Protein AF-A0A958J394-F1 (afdb_monomer_lite)

Secondary structure (DSSP, 8-state):
---TT-TTTTSHHHHHHHHHHHHHHHHHHH--TTSSS--HHHHHHHHHHHHHHHHHHHHHT-HHHHHHHHHHHHHHH-TTS--HHHHHHHHHHHHHHHHHSPPPPTTS---

Sequence (111 aa):
MQESNNPLIGGPAYAIFVNELARHLEWTRSLELSAAQPSLEIYRELGARFHTIKGGAGFFGLRELGDLAGKIEAACENSLNLDISEIKETLASIDRLAQEIPAPRADLPQD

pLDDT: mean 85.59, std 14.18, range [41.72, 97.81]

Radius of gyration: 14.73 Å; chains: 1; bounding box: 36×23×42 Å

Structure (mmCIF, N/CA/C/O backbone):
data_AF-A0A958J394-F1
#
_entry.id   AF-A0A958J394-F1
#
loop_
_atom_site.group_PDB
_atom_site.id
_atom_site.type_symbol
_atom_site.label_atom_id
_atom_site.label_alt_id
_atom_site.label_comp_id
_atom_site.label_asym_id
_atom_site.label_entity_id
_atom_site.label_seq_id
_atom_site.pdbx_PDB_ins_code
_atom_site.Cartn_x
_atom_site.Cartn_y
_atom_site.Cartn_z
_atom_site.occupancy
_atom_site.B_iso_or_equiv
_atom_site.auth_seq_id
_atom_site.auth_comp_id
_atom_site.auth_asym_id
_atom_site.auth_atom_id
_atom_site.pdbx_PDB_model_num
ATOM 1 N N . MET A 1 1 ? -7.725 -2.109 -22.759 1.00 41.75 1 MET A N 1
ATOM 2 C CA . MET A 1 1 ? -6.569 -2.258 -21.854 1.00 41.75 1 MET A CA 1
ATOM 3 C C . MET A 1 1 ? -5.325 -2.463 -22.701 1.00 41.75 1 MET A C 1
ATOM 5 O O . MET A 1 1 ? -5.163 -3.525 -23.281 1.00 41.75 1 MET A O 1
ATOM 9 N N . GLN A 1 2 ? -4.516 -1.421 -22.875 1.00 41.72 2 GLN A N 1
ATOM 10 C CA . GLN A 1 2 ? -3.194 -1.500 -23.502 1.00 41.72 2 GLN A CA 1
ATOM 11 C C . GLN A 1 2 ? -2.252 -0.658 -22.634 1.00 41.72 2 GLN A C 1
ATOM 13 O O . GLN A 1 2 ? -2.031 0.514 -22.908 1.00 41.72 2 GLN A O 1
ATOM 18 N N . GLU A 1 3 ? -1.771 -1.234 -21.531 1.00 51.81 3 GLU A N 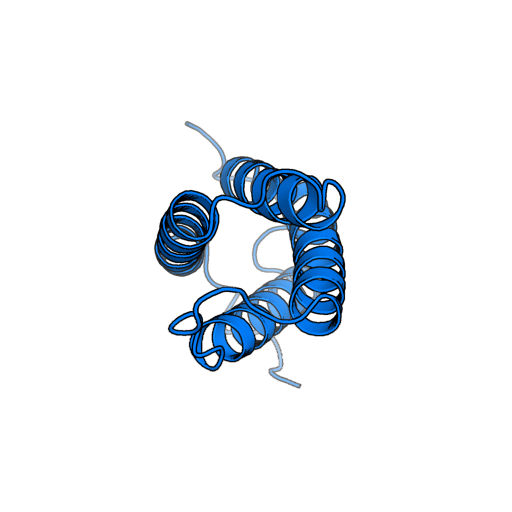1
ATOM 19 C CA . GLU A 1 3 ? -0.697 -0.658 -20.695 1.00 51.81 3 GLU A CA 1
ATOM 20 C C . GLU A 1 3 ? 0.673 -1.286 -21.021 1.00 51.81 3 GLU A C 1
ATOM 22 O O . GLU A 1 3 ? 1.676 -1.022 -20.367 1.00 51.81 3 GLU A O 1
ATOM 27 N N . SER A 1 4 ? 0.744 -2.094 -22.082 1.00 45.38 4 SER A N 1
ATOM 28 C CA . SER A 1 4 ? 1.871 -2.971 -22.419 1.00 45.38 4 SER A CA 1
ATOM 29 C C . SER A 1 4 ? 3.107 -2.274 -23.006 1.00 45.38 4 SER A C 1
ATOM 31 O O . SER A 1 4 ? 3.961 -2.953 -23.565 1.00 45.38 4 SER A O 1
ATOM 33 N N . ASN A 1 5 ? 3.223 -0.945 -22.932 1.00 48.38 5 ASN A N 1
ATOM 34 C CA . ASN A 1 5 ? 4.403 -0.244 -23.451 1.00 48.38 5 ASN A CA 1
ATOM 35 C C . ASN A 1 5 ? 4.747 1.039 -22.674 1.00 48.38 5 ASN A C 1
ATOM 37 O O . ASN A 1 5 ? 5.076 2.060 -23.277 1.00 48.38 5 ASN A O 1
ATOM 41 N N . ASN A 1 6 ? 4.634 1.021 -21.339 1.00 63.06 6 ASN A N 1
ATOM 42 C CA . ASN A 1 6 ? 5.196 2.088 -20.509 1.00 63.06 6 ASN A CA 1
ATOM 43 C C . ASN A 1 6 ? 6.697 1.809 -20.263 1.00 63.06 6 ASN A C 1
ATOM 45 O O . ASN A 1 6 ? 7.009 0.895 -19.498 1.00 63.06 6 ASN A O 1
ATOM 49 N N . PRO A 1 7 ? 7.635 2.574 -20.862 1.00 63.47 7 PRO A N 1
ATOM 50 C CA . PRO A 1 7 ? 9.077 2.327 -20.740 1.00 63.47 7 PRO A CA 1
ATOM 51 C C . PRO A 1 7 ? 9.617 2.521 -19.314 1.00 63.47 7 PRO A C 1
ATOM 53 O O . PRO A 1 7 ? 10.752 2.135 -19.035 1.00 63.47 7 PRO A O 1
ATOM 56 N N . LEU A 1 8 ? 8.821 3.117 -18.419 1.00 74.75 8 LEU A N 1
ATOM 57 C CA . LEU A 1 8 ? 9.161 3.295 -17.008 1.00 74.75 8 LEU A CA 1
ATOM 58 C C . LEU A 1 8 ? 8.963 2.013 -16.187 1.00 74.75 8 LEU A C 1
ATOM 60 O O . LEU A 1 8 ? 9.594 1.863 -15.143 1.00 74.75 8 LEU A O 1
ATOM 64 N N . ILE A 1 9 ? 8.126 1.083 -16.655 1.00 82.81 9 ILE A N 1
ATOM 65 C CA . ILE A 1 9 ? 7.879 -0.189 -15.976 1.00 82.81 9 ILE A CA 1
ATOM 66 C C . ILE A 1 9 ? 9.056 -1.142 -16.213 1.00 82.81 9 ILE A C 1
ATOM 68 O O . ILE A 1 9 ? 9.593 -1.270 -17.316 1.00 82.81 9 ILE A O 1
ATOM 72 N N . GLY A 1 10 ? 9.473 -1.820 -15.148 1.00 81.38 10 GLY A N 1
ATOM 73 C CA . GLY A 1 10 ? 10.527 -2.832 -15.183 1.00 81.38 10 GLY A CA 1
ATOM 74 C C . GLY A 1 10 ? 11.957 -2.308 -15.015 1.00 81.38 10 GLY A C 1
ATOM 75 O O . GLY A 1 10 ? 12.864 -3.123 -14.903 1.00 81.38 10 GLY A O 1
ATOM 76 N N . GLY A 1 11 ? 12.190 -0.991 -15.007 1.00 88.50 11 GLY A N 1
ATOM 77 C CA . GLY A 1 11 ? 13.526 -0.402 -14.812 1.00 88.50 11 GLY A CA 1
ATOM 78 C C . GLY A 1 11 ? 13.984 -0.324 -13.341 1.00 88.50 11 GLY A C 1
ATOM 79 O O . GLY A 1 11 ? 13.211 -0.648 -12.443 1.00 88.50 11 GLY A O 1
ATOM 80 N N . PRO A 1 12 ? 15.209 0.171 -13.065 1.00 89.56 12 PRO A N 1
ATOM 81 C CA . PRO A 1 12 ? 15.759 0.276 -11.704 1.00 89.56 12 PRO A CA 1
ATOM 82 C C . PRO A 1 12 ? 14.872 1.061 -10.731 1.00 89.56 12 PRO A C 1
ATOM 84 O O . PRO A 1 12 ? 14.580 0.598 -9.635 1.00 89.56 12 PRO A O 1
ATOM 87 N N . ALA A 1 13 ? 14.365 2.223 -11.156 1.00 91.12 13 ALA A N 1
ATOM 88 C CA . ALA A 1 13 ? 13.466 3.030 -10.331 1.00 91.12 13 ALA A CA 1
ATOM 89 C C . ALA A 1 13 ? 12.158 2.290 -10.005 1.00 91.12 13 ALA A C 1
ATOM 91 O O . ALA A 1 13 ? 11.615 2.427 -8.912 1.00 91.12 13 ALA A O 1
ATOM 92 N N . TYR A 1 14 ? 11.666 1.484 -10.948 1.00 93.69 14 TYR A N 1
ATOM 93 C CA . TYR A 1 14 ? 10.482 0.663 -10.740 1.00 93.69 14 TYR A CA 1
ATOM 94 C C . TYR A 1 14 ? 10.754 -0.495 -9.776 1.00 93.69 14 TYR A C 1
ATOM 96 O O . TYR A 1 14 ? 9.922 -0.772 -8.923 1.00 93.69 14 TYR A O 1
ATOM 104 N N . ALA A 1 15 ? 11.932 -1.122 -9.855 1.00 92.31 15 ALA A N 1
ATOM 105 C CA . ALA A 1 15 ? 12.355 -2.147 -8.901 1.00 92.31 15 ALA A CA 1
ATOM 106 C C . ALA A 1 15 ? 12.366 -1.613 -7.462 1.00 92.31 15 ALA A C 1
ATOM 108 O O . ALA A 1 15 ? 11.792 -2.233 -6.568 1.00 92.31 15 ALA A O 1
ATOM 109 N N . ILE A 1 16 ? 12.932 -0.418 -7.261 1.00 93.56 16 ILE A N 1
ATOM 110 C CA . ILE A 1 16 ? 12.916 0.270 -5.963 1.00 93.56 16 ILE A CA 1
ATOM 111 C C . ILE A 1 16 ? 11.475 0.485 -5.497 1.00 93.56 16 ILE A C 1
ATOM 113 O O . ILE A 1 16 ? 11.139 0.136 -4.369 1.00 93.56 16 ILE A O 1
ATOM 117 N N . PHE A 1 17 ? 10.607 1.003 -6.367 1.00 95.50 17 PHE A N 1
ATOM 118 C CA . PHE A 1 17 ? 9.201 1.218 -6.032 1.00 95.50 17 PHE A CA 1
ATOM 119 C C . PHE A 1 17 ? 8.471 -0.073 -5.641 1.00 95.50 17 PHE A C 1
ATOM 121 O O . PHE A 1 17 ? 7.767 -0.073 -4.637 1.00 95.50 17 PHE A O 1
ATOM 128 N N . VAL A 1 18 ? 8.646 -1.171 -6.382 1.00 94.94 18 VAL A N 1
ATOM 129 C CA . VAL A 1 18 ? 8.019 -2.466 -6.058 1.00 94.94 18 VAL A CA 1
ATOM 130 C C . VAL A 1 18 ? 8.519 -2.995 -4.708 1.00 94.94 18 VAL A C 1
ATOM 132 O O . VAL A 1 18 ? 7.720 -3.480 -3.906 1.00 94.94 18 VAL A O 1
ATOM 135 N N . ASN A 1 19 ? 9.810 -2.834 -4.406 1.00 94.38 19 ASN A N 1
ATOM 136 C CA . ASN A 1 19 ? 10.383 -3.226 -3.117 1.00 94.38 19 ASN A CA 1
ATOM 137 C C . ASN A 1 19 ? 9.877 -2.351 -1.956 1.00 94.38 19 ASN A C 1
ATOM 139 O O . ASN A 1 19 ? 9.606 -2.856 -0.865 1.00 94.38 19 ASN A O 1
ATOM 143 N N . GLU A 1 20 ? 9.733 -1.040 -2.161 1.00 95.69 20 GLU A N 1
ATOM 144 C CA . GLU A 1 20 ? 9.121 -0.139 -1.173 1.00 95.69 20 GLU A CA 1
ATOM 145 C C . GLU A 1 20 ? 7.638 -0.455 -0.960 1.00 95.69 20 GLU A C 1
ATOM 147 O O . GLU A 1 20 ? 7.182 -0.553 0.179 1.00 95.69 20 GLU A O 1
ATOM 152 N N . LEU A 1 21 ? 6.890 -0.700 -2.041 1.00 96.44 21 LEU A N 1
ATOM 153 C CA . LEU A 1 21 ? 5.498 -1.135 -1.974 1.00 96.44 21 LEU A CA 1
ATOM 154 C C . LEU A 1 21 ? 5.372 -2.401 -1.121 1.00 96.44 21 LEU A C 1
ATOM 156 O O . LEU A 1 21 ? 4.569 -2.429 -0.190 1.00 96.44 21 LEU A O 1
ATOM 160 N N . ALA A 1 22 ? 6.203 -3.416 -1.373 1.00 95.19 22 ALA A N 1
ATOM 161 C CA . ALA A 1 22 ? 6.202 -4.653 -0.597 1.00 95.19 22 ALA A CA 1
ATOM 162 C C . ALA A 1 22 ? 6.458 -4.408 0.901 1.00 95.19 22 ALA A C 1
ATOM 164 O O . ALA A 1 22 ? 5.728 -4.949 1.734 1.00 95.19 22 ALA A O 1
ATOM 165 N N . ARG A 1 23 ? 7.428 -3.548 1.246 1.00 95.38 23 ARG A N 1
ATOM 166 C CA . ARG A 1 23 ? 7.733 -3.170 2.639 1.00 95.38 23 ARG A CA 1
ATOM 167 C C . ARG A 1 23 ? 6.599 -2.404 3.310 1.00 95.38 23 ARG A C 1
ATOM 169 O O . ARG A 1 23 ? 6.304 -2.631 4.486 1.00 95.38 23 ARG A O 1
ATOM 176 N N . HIS A 1 24 ? 5.942 -1.496 2.594 1.00 95.50 24 HIS A N 1
ATOM 177 C CA . HIS A 1 24 ? 4.781 -0.800 3.135 1.00 95.50 24 HIS A CA 1
ATOM 178 C C . HIS A 1 24 ? 3.624 -1.763 3.394 1.00 95.50 24 HIS A C 1
ATOM 180 O O . HIS A 1 24 ? 3.035 -1.703 4.472 1.00 95.50 24 HIS A O 1
ATOM 186 N N . LEU A 1 25 ? 3.350 -2.682 2.466 1.00 94.75 25 LEU A N 1
ATOM 187 C CA . LEU A 1 25 ? 2.292 -3.675 2.636 1.00 94.75 25 LEU A CA 1
ATOM 188 C C . LEU A 1 25 ? 2.605 -4.668 3.758 1.00 94.75 25 LEU A 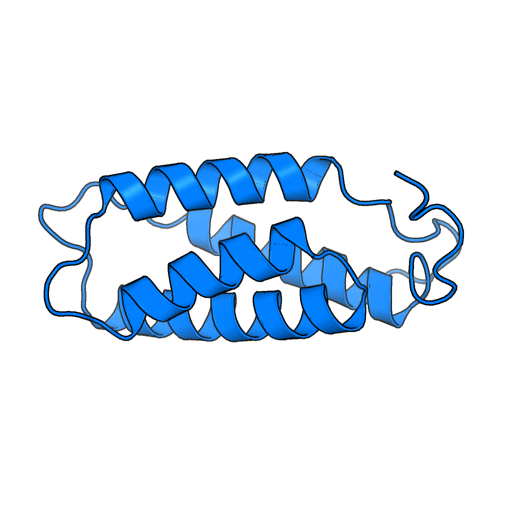C 1
ATOM 190 O O . LEU A 1 25 ? 1.724 -5.003 4.546 1.00 94.75 25 LEU A O 1
ATOM 194 N N . GLU A 1 26 ? 3.861 -5.085 3.908 1.00 94.56 26 GLU A N 1
ATOM 195 C CA . GLU A 1 26 ? 4.290 -5.912 5.038 1.00 94.56 26 GLU A CA 1
ATOM 196 C C . GLU A 1 26 ? 4.015 -5.230 6.378 1.00 94.56 26 GLU A C 1
ATOM 198 O O . GLU A 1 26 ? 3.417 -5.837 7.268 1.00 94.56 26 GLU A O 1
ATOM 203 N N . TRP A 1 27 ? 4.347 -3.943 6.492 1.00 93.56 27 TRP A N 1
ATOM 204 C CA . TRP A 1 27 ? 3.994 -3.1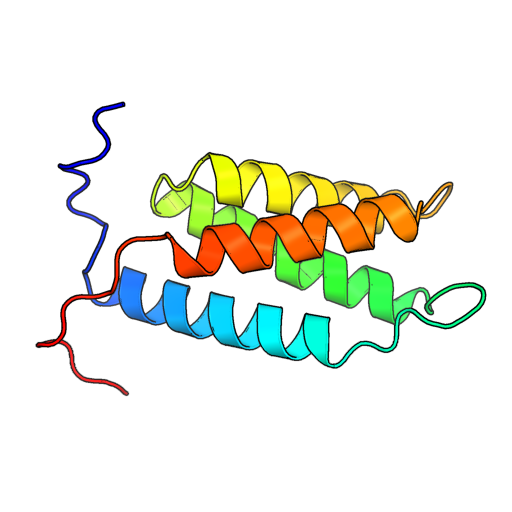68 7.674 1.00 93.56 27 TRP A CA 1
ATOM 205 C C . TRP A 1 27 ? 2.476 -3.118 7.887 1.00 93.56 27 TRP A C 1
ATOM 207 O O . TRP A 1 27 ? 2.028 -3.373 9.002 1.00 93.56 27 TRP A O 1
ATOM 217 N N . THR A 1 28 ? 1.668 -2.886 6.844 1.00 92.06 28 THR A N 1
ATOM 218 C CA . THR A 1 28 ? 0.199 -2.874 6.999 1.00 92.06 28 THR A CA 1
ATOM 219 C C . THR A 1 28 ? -0.361 -4.218 7.462 1.00 92.06 28 THR A C 1
ATOM 221 O O . THR A 1 28 ? -1.279 -4.236 8.275 1.00 92.06 28 THR A O 1
ATOM 224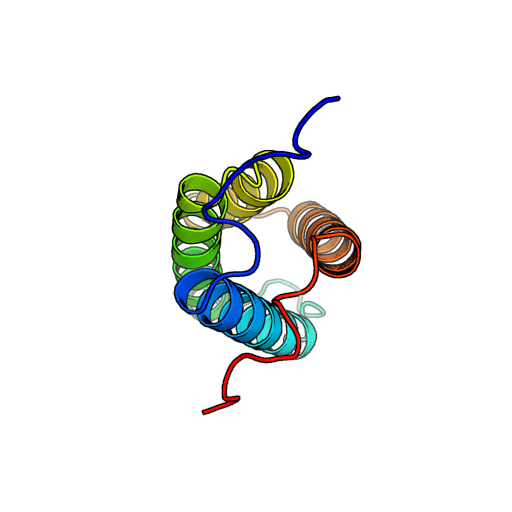 N N . ARG A 1 29 ? 0.221 -5.341 7.018 1.00 89.69 29 ARG A N 1
ATOM 225 C CA . ARG A 1 29 ? -0.155 -6.693 7.465 1.00 89.69 29 ARG A CA 1
ATOM 226 C C . ARG A 1 29 ? 0.239 -6.963 8.915 1.00 89.69 29 ARG A C 1
ATOM 228 O O . ARG A 1 29 ? -0.430 -7.742 9.584 1.00 89.69 29 ARG A O 1
ATOM 235 N N . SER A 1 30 ? 1.303 -6.320 9.400 1.00 89.19 30 SER A N 1
ATOM 236 C CA . SER A 1 30 ? 1.705 -6.392 10.810 1.00 89.19 30 SER A CA 1
ATOM 237 C C . SER A 1 30 ? 0.778 -5.606 11.743 1.00 89.19 30 SER A C 1
ATOM 239 O O . SER A 1 30 ? 0.808 -5.816 12.954 1.00 89.19 30 SER A O 1
ATOM 241 N N . LEU A 1 31 ? -0.058 -4.710 11.200 1.00 86.31 31 LEU A N 1
ATOM 242 C CA . LEU A 1 31 ? -1.028 -3.976 11.998 1.00 86.31 31 LEU A CA 1
ATOM 243 C C . LEU A 1 31 ? -2.155 -4.910 12.436 1.00 86.31 31 LEU A C 1
ATOM 245 O O . LEU A 1 31 ? -3.001 -5.327 11.644 1.00 86.31 31 LEU A O 1
ATOM 249 N N . GLU A 1 32 ? -2.246 -5.148 13.738 1.00 72.31 32 GLU A N 1
ATOM 250 C CA . GLU A 1 32 ? -3.458 -5.694 14.331 1.00 72.31 32 GLU A CA 1
ATOM 251 C C . GLU A 1 32 ? -4.543 -4.611 14.364 1.00 72.31 32 GLU A C 1
ATOM 253 O O . GLU A 1 32 ? -4.790 -3.956 15.376 1.00 72.31 32 GLU A O 1
ATOM 258 N N . LEU A 1 33 ? -5.252 -4.428 13.249 1.00 68.00 33 LEU A N 1
ATOM 259 C CA . LEU A 1 33 ? -6.446 -3.573 13.178 1.00 68.00 33 LEU A CA 1
ATOM 260 C C . LEU A 1 33 ? -7.656 -4.212 13.906 1.00 68.00 33 LEU A C 1
ATOM 262 O O . LEU A 1 33 ? -8.801 -4.073 13.474 1.00 68.00 33 LEU A O 1
ATOM 266 N N . SER A 1 34 ? -7.417 -4.978 14.972 1.00 62.25 34 SER A N 1
ATOM 267 C CA . SER A 1 34 ? -8.413 -5.711 15.766 1.00 62.25 34 SER A CA 1
ATOM 268 C C . SER A 1 34 ? -9.030 -4.864 16.889 1.00 62.25 34 SER A C 1
ATOM 270 O O . SER A 1 34 ? -10.062 -5.242 17.440 1.00 62.25 34 SER A O 1
ATOM 272 N N . ALA A 1 35 ? -8.426 -3.718 17.225 1.00 55.00 35 ALA A N 1
ATOM 273 C CA . ALA A 1 35 ? -8.872 -2.856 18.315 1.00 55.00 35 ALA A CA 1
ATOM 274 C C . ALA A 1 35 ? -10.153 -2.066 17.982 1.00 55.00 35 ALA A C 1
ATOM 276 O O . ALA A 1 35 ? -10.418 -1.735 16.827 1.00 55.00 35 ALA A O 1
ATOM 277 N N . ALA A 1 36 ? -10.897 -1.681 19.030 1.00 62.75 36 ALA A N 1
ATOM 278 C CA . ALA A 1 36 ? -12.102 -0.845 18.951 1.00 62.75 36 ALA A CA 1
ATOM 279 C C . ALA A 1 36 ? -11.887 0.490 18.204 1.00 62.75 36 ALA A C 1
ATOM 281 O O . ALA A 1 36 ? -12.849 1.046 17.684 1.00 62.75 36 ALA A O 1
ATOM 282 N N . GLN A 1 37 ? -10.643 0.972 18.110 1.00 65.75 37 GLN A N 1
ATOM 283 C CA . GLN A 1 37 ? -10.157 1.934 17.118 1.00 65.75 37 GLN A CA 1
ATOM 284 C C . GLN A 1 37 ? -8.611 1.974 17.179 1.00 65.75 37 GLN A C 1
ATOM 286 O O . GLN A 1 37 ? -8.067 2.079 18.280 1.00 65.75 37 GLN A O 1
ATOM 291 N N . PRO A 1 38 ? -7.885 1.885 16.047 1.00 74.31 38 PRO A N 1
ATOM 292 C CA . PRO A 1 38 ? -6.452 2.177 15.970 1.00 74.31 38 PRO A CA 1
ATOM 293 C C . PRO A 1 38 ? -6.110 3.565 16.531 1.00 74.31 38 PRO A C 1
ATOM 295 O O . PRO A 1 38 ? -6.936 4.480 16.500 1.00 74.31 38 PRO A O 1
ATOM 298 N N . SER A 1 39 ? -4.885 3.745 17.032 1.00 83.62 39 SER A N 1
ATOM 299 C CA . SER A 1 39 ? -4.437 5.053 17.519 1.00 83.62 39 SER A CA 1
ATOM 300 C C . SER A 1 39 ? -4.312 6.062 16.369 1.00 83.62 39 SER A C 1
ATOM 302 O O . SER A 1 39 ? -4.048 5.702 15.221 1.00 83.62 39 SER A O 1
ATOM 304 N N . LEU A 1 40 ? -4.439 7.354 16.684 1.00 84.56 40 LEU A N 1
ATOM 305 C CA . LEU A 1 40 ? -4.231 8.436 15.712 1.00 84.56 40 LEU A CA 1
ATOM 306 C C . LEU A 1 40 ? -2.834 8.392 15.067 1.00 84.56 40 LEU A C 1
ATOM 308 O O . LEU A 1 40 ? -2.660 8.818 13.930 1.00 84.56 40 LEU A O 1
ATOM 312 N N . GLU A 1 41 ? -1.838 7.877 15.784 1.00 88.00 41 GLU A N 1
ATOM 313 C CA . GLU A 1 41 ? -0.484 7.678 15.266 1.00 88.00 41 GLU A CA 1
ATOM 314 C C . GLU A 1 41 ? -0.445 6.627 14.151 1.00 88.00 41 GLU A C 1
ATOM 316 O O . GLU A 1 41 ? 0.148 6.885 13.107 1.00 88.00 41 GLU A O 1
ATOM 321 N N . ILE A 1 42 ? -1.155 5.504 14.318 1.00 88.44 42 ILE A N 1
ATOM 322 C CA . ILE A 1 42 ? -1.273 4.476 13.274 1.00 88.44 42 ILE A CA 1
ATOM 323 C C . ILE A 1 42 ? -1.917 5.067 12.020 1.00 88.44 42 ILE A C 1
ATOM 325 O O . ILE A 1 42 ? -1.422 4.833 10.923 1.00 88.44 42 ILE A O 1
ATOM 329 N N . TYR A 1 43 ? -2.975 5.870 12.164 1.00 88.88 43 TYR A N 1
ATOM 330 C CA . TYR A 1 43 ? -3.613 6.517 11.014 1.00 88.88 43 TYR A CA 1
ATOM 331 C C . TYR A 1 43 ? -2.697 7.521 10.313 1.00 88.88 43 TYR A C 1
ATOM 333 O O . TYR A 1 43 ? -2.666 7.563 9.088 1.00 88.88 43 TYR A O 1
ATOM 341 N N . ARG A 1 44 ? -1.912 8.302 11.061 1.00 91.00 44 ARG A N 1
ATOM 342 C CA . ARG A 1 44 ? -0.936 9.229 10.467 1.00 91.00 44 ARG A CA 1
ATOM 343 C C . ARG A 1 44 ? 0.147 8.494 9.683 1.00 91.00 44 ARG A C 1
ATOM 345 O O . ARG A 1 44 ? 0.442 8.887 8.559 1.00 91.00 44 ARG A O 1
ATOM 352 N N . GLU A 1 45 ? 0.700 7.427 10.252 1.00 93.38 45 GLU A N 1
ATOM 353 C CA . GLU A 1 45 ? 1.710 6.603 9.579 1.00 93.38 45 GLU A CA 1
ATOM 354 C C . GLU A 1 45 ? 1.120 5.895 8.349 1.00 93.38 45 GLU A C 1
ATOM 356 O O . GLU A 1 45 ? 1.739 5.873 7.285 1.00 93.38 45 GLU A O 1
ATOM 361 N N . LEU A 1 46 ? -0.110 5.382 8.457 1.00 93.12 46 LEU A N 1
ATOM 362 C CA . LEU A 1 46 ? -0.837 4.781 7.341 1.00 93.12 46 LEU A CA 1
ATOM 363 C C . LEU A 1 46 ? -1.028 5.805 6.211 1.00 93.12 46 LEU A C 1
ATOM 365 O O . LEU A 1 46 ? -0.632 5.542 5.077 1.00 93.12 46 LEU A O 1
ATOM 369 N N . GLY A 1 47 ? -1.534 7.000 6.520 1.00 94.31 47 GLY A N 1
ATOM 370 C CA . GLY A 1 47 ? -1.708 8.079 5.547 1.00 94.31 47 GLY A CA 1
ATOM 371 C C . GLY A 1 47 ? -0.400 8.480 4.857 1.00 94.31 47 GLY A C 1
ATOM 372 O O . GLY A 1 47 ? -0.349 8.550 3.631 1.00 94.31 47 GLY A O 1
ATOM 373 N N . ALA A 1 48 ? 0.687 8.655 5.614 1.00 95.88 48 ALA A N 1
ATOM 374 C CA . ALA A 1 48 ? 1.997 9.016 5.063 1.00 95.88 48 ALA A CA 1
ATOM 375 C C . ALA A 1 48 ? 2.574 7.940 4.120 1.00 95.88 48 ALA A C 1
ATOM 377 O O . ALA A 1 48 ? 3.130 8.252 3.059 1.00 95.88 48 ALA A O 1
ATOM 378 N N . ARG A 1 49 ? 2.416 6.658 4.466 1.00 97.00 49 ARG A N 1
ATOM 379 C CA . ARG A 1 49 ? 2.836 5.543 3.601 1.00 97.00 49 ARG A CA 1
ATOM 380 C C . ARG A 1 49 ? 2.016 5.490 2.321 1.00 97.00 49 ARG A C 1
ATOM 382 O O . ARG A 1 49 ? 2.580 5.367 1.235 1.00 97.00 49 ARG A O 1
ATOM 389 N N . PHE A 1 50 ? 0.700 5.635 2.429 1.00 97.00 50 PHE A N 1
ATOM 390 C CA . PHE A 1 50 ? -0.182 5.596 1.267 1.00 97.00 50 PHE A CA 1
ATOM 391 C C . PHE A 1 50 ? -0.056 6.830 0.366 1.00 97.00 50 PHE A C 1
ATOM 393 O O . PHE A 1 50 ? -0.170 6.683 -0.848 1.00 97.00 50 PHE A O 1
ATOM 400 N N . HIS A 1 51 ? 0.334 7.990 0.902 1.00 96.75 51 HIS A N 1
ATOM 401 C CA . HIS A 1 51 ? 0.774 9.138 0.104 1.00 96.75 51 HIS A CA 1
ATOM 402 C C . HIS A 1 51 ? 1.979 8.790 -0.784 1.00 96.75 51 HIS A C 1
ATOM 404 O O . HIS A 1 51 ? 1.985 9.069 -1.987 1.00 96.75 51 HIS A O 1
ATOM 410 N N . THR A 1 52 ? 2.990 8.135 -0.204 1.00 97.62 52 THR A N 1
ATOM 411 C CA . THR A 1 52 ? 4.191 7.687 -0.929 1.00 97.62 52 THR A CA 1
ATOM 412 C C . THR A 1 52 ? 3.835 6.667 -2.013 1.00 97.62 52 THR A C 1
ATOM 414 O O . THR A 1 52 ? 4.256 6.816 -3.163 1.00 97.62 52 THR A O 1
ATOM 417 N N . ILE A 1 53 ? 2.998 5.674 -1.685 1.00 97.81 53 ILE A N 1
ATOM 418 C CA . ILE A 1 53 ? 2.520 4.673 -2.653 1.00 97.81 53 ILE A CA 1
ATOM 419 C C . ILE A 1 53 ? 1.738 5.342 -3.784 1.00 97.81 53 ILE A C 1
ATOM 421 O O . ILE A 1 53 ? 2.009 5.053 -4.947 1.00 97.81 53 ILE A O 1
ATOM 425 N N . LYS A 1 54 ? 0.813 6.261 -3.474 1.00 97.31 54 LYS A N 1
ATOM 426 C CA . LYS A 1 54 ? 0.036 7.015 -4.468 1.00 97.31 54 LYS A CA 1
ATOM 427 C C . LYS A 1 54 ? 0.956 7.756 -5.437 1.00 97.31 54 LYS A C 1
ATOM 429 O O . LYS A 1 54 ? 0.776 7.655 -6.650 1.00 97.31 54 LYS A O 1
ATOM 434 N N . GLY A 1 55 ? 1.952 8.474 -4.914 1.00 95.94 55 GLY A N 1
ATOM 435 C CA . GLY A 1 55 ? 2.927 9.204 -5.726 1.00 95.94 55 GLY A CA 1
ATOM 436 C C . GLY A 1 55 ? 3.710 8.287 -6.668 1.00 95.94 55 GLY A C 1
ATOM 437 O O . GLY A 1 55 ? 3.784 8.553 -7.869 1.00 95.94 55 GLY A O 1
ATOM 438 N N . GLY A 1 56 ? 4.235 7.174 -6.148 1.00 95.56 56 GLY A N 1
ATOM 439 C CA . GLY A 1 56 ? 4.960 6.183 -6.948 1.00 95.56 56 GLY A CA 1
ATOM 440 C C . GLY A 1 56 ? 4.076 5.497 -7.994 1.00 95.56 56 GLY A C 1
ATOM 441 O O . GLY A 1 56 ? 4.439 5.432 -9.168 1.00 95.56 56 GLY A O 1
ATOM 442 N N . ALA A 1 57 ? 2.875 5.063 -7.610 1.00 95.56 57 ALA A N 1
ATOM 443 C CA . ALA A 1 57 ? 1.906 4.459 -8.518 1.00 95.56 57 ALA A CA 1
ATOM 444 C C . ALA A 1 57 ? 1.527 5.419 -9.657 1.00 95.56 57 ALA A C 1
ATOM 446 O O . ALA A 1 57 ? 1.515 5.017 -10.820 1.00 95.56 57 ALA A O 1
ATOM 447 N N . GLY A 1 58 ? 1.311 6.702 -9.346 1.00 94.75 58 GLY A N 1
ATOM 448 C CA . GLY A 1 58 ? 1.073 7.747 -10.340 1.00 94.75 58 GLY A CA 1
ATOM 449 C C . GLY A 1 58 ? 2.251 7.933 -11.299 1.00 94.75 58 GLY A C 1
ATOM 450 O O . GLY A 1 58 ? 2.049 7.984 -12.511 1.00 94.75 58 GLY A O 1
ATOM 451 N N . PHE A 1 59 ? 3.482 7.961 -10.779 1.00 94.12 59 PHE A N 1
ATOM 452 C CA . PHE A 1 59 ? 4.698 8.081 -11.590 1.00 94.12 59 PHE A CA 1
ATOM 453 C C . PHE A 1 59 ? 4.864 6.919 -12.583 1.00 94.12 59 PHE A C 1
ATOM 455 O O . PHE A 1 59 ? 5.228 7.133 -13.740 1.00 94.12 59 PHE A O 1
ATOM 462 N N . PHE A 1 60 ? 4.546 5.693 -12.162 1.00 94.00 60 PHE A N 1
ATOM 463 C CA . PHE A 1 60 ? 4.634 4.496 -13.005 1.00 94.00 60 PHE A CA 1
ATOM 464 C C . PHE A 1 60 ? 3.356 4.194 -13.804 1.00 94.00 60 PHE A C 1
ATOM 466 O O . PHE A 1 60 ? 3.324 3.238 -14.577 1.00 94.00 60 PHE A O 1
ATOM 473 N N . GLY A 1 61 ? 2.313 5.018 -13.680 1.00 93.06 61 GLY A N 1
ATOM 474 C CA . GLY A 1 61 ? 1.053 4.843 -14.404 1.00 93.06 61 GLY A CA 1
ATOM 475 C C . GLY A 1 61 ? 0.184 3.684 -13.906 1.00 93.06 61 GLY A C 1
ATOM 476 O O . GLY A 1 61 ? -0.727 3.274 -14.619 1.00 93.06 61 GLY A O 1
ATOM 477 N N . LEU A 1 62 ? 0.425 3.178 -12.695 1.00 93.75 62 LEU A N 1
ATOM 478 C CA . LEU A 1 62 ? -0.382 2.148 -12.035 1.00 93.75 62 LEU A CA 1
ATOM 479 C C . LEU A 1 62 ? -1.657 2.781 -11.455 1.00 93.75 62 LEU A C 1
ATOM 481 O O . LEU A 1 62 ? -1.776 2.970 -10.244 1.00 93.75 62 LEU A O 1
ATOM 485 N N . ARG A 1 63 ? -2.592 3.173 -12.330 1.00 93.88 63 ARG A N 1
ATOM 486 C CA . ARG A 1 63 ? -3.748 4.012 -11.958 1.00 93.88 63 ARG A CA 1
ATOM 487 C C . ARG A 1 63 ? -4.585 3.416 -10.834 1.00 93.88 63 ARG A C 1
ATOM 489 O O . ARG A 1 63 ? -4.825 4.093 -9.846 1.00 93.88 63 ARG A O 1
ATOM 496 N N . GLU A 1 64 ? -4.961 2.146 -10.956 1.00 95.44 64 GLU A N 1
ATOM 497 C CA . GLU A 1 64 ? -5.810 1.480 -9.964 1.00 95.44 64 GLU A CA 1
ATOM 498 C C . GLU A 1 64 ? -5.142 1.425 -8.581 1.00 95.44 64 GLU A C 1
ATOM 500 O O . GLU A 1 64 ? -5.782 1.696 -7.566 1.00 95.44 64 GLU A O 1
ATOM 505 N N . LEU A 1 65 ? -3.827 1.182 -8.539 1.00 96.94 65 LEU A N 1
ATOM 506 C CA . LEU A 1 65 ? -3.055 1.201 -7.297 1.00 96.94 65 LEU A CA 1
ATOM 507 C C . LEU A 1 65 ? -3.012 2.608 -6.698 1.00 96.94 65 LEU A C 1
ATOM 509 O O . LEU A 1 65 ? -3.186 2.768 -5.492 1.00 96.94 65 LEU A O 1
ATOM 513 N N . GLY A 1 66 ? -2.800 3.623 -7.539 1.00 97.25 66 GLY A N 1
ATOM 514 C CA . GLY A 1 66 ? -2.799 5.024 -7.124 1.00 97.25 66 GLY A CA 1
ATOM 515 C C . GLY A 1 66 ? -4.146 5.466 -6.555 1.00 97.25 66 GLY A C 1
ATOM 516 O O . GLY A 1 66 ? -4.181 6.108 -5.506 1.00 97.25 66 GLY A O 1
ATOM 517 N N . ASP A 1 67 ? -5.246 5.071 -7.193 1.00 97.31 67 ASP A N 1
ATOM 518 C CA . ASP A 1 67 ? -6.602 5.405 -6.759 1.00 97.31 67 ASP A CA 1
ATOM 519 C C . ASP A 1 67 ? -6.931 4.759 -5.407 1.00 97.31 67 ASP A C 1
ATOM 521 O O . ASP A 1 67 ? -7.430 5.429 -4.500 1.00 97.31 67 ASP A O 1
ATOM 525 N N . LEU A 1 68 ? -6.618 3.470 -5.232 1.00 97.31 68 LEU A N 1
ATOM 526 C CA . LEU A 1 68 ? -6.823 2.776 -3.958 1.00 97.31 68 LEU A CA 1
ATOM 527 C C . LEU A 1 68 ? -5.933 3.347 -2.846 1.00 97.31 68 LEU A C 1
ATOM 529 O O . LEU A 1 68 ? -6.401 3.535 -1.723 1.00 97.31 68 LEU A O 1
ATOM 533 N N . ALA A 1 69 ? -4.677 3.682 -3.153 1.00 97.31 69 ALA A N 1
ATOM 534 C CA . ALA A 1 69 ? -3.783 4.320 -2.195 1.00 97.31 69 ALA A CA 1
ATOM 535 C C . ALA A 1 69 ? -4.301 5.697 -1.754 1.00 97.31 69 ALA A C 1
ATOM 537 O O . ALA A 1 69 ? -4.308 6.004 -0.562 1.00 97.31 69 ALA A O 1
ATOM 538 N N . GLY A 1 70 ? -4.818 6.490 -2.696 1.00 96.12 70 GLY A N 1
ATOM 539 C CA . GLY A 1 70 ? -5.445 7.776 -2.403 1.00 96.12 70 GLY A CA 1
ATOM 540 C C . GLY A 1 70 ? -6.680 7.658 -1.507 1.00 96.12 70 GLY A C 1
ATOM 541 O O . GLY A 1 70 ? -6.890 8.521 -0.658 1.00 96.12 70 GLY A O 1
ATOM 542 N N . LYS A 1 71 ? -7.471 6.581 -1.629 1.00 94.75 71 LYS A N 1
ATOM 543 C CA . LYS A 1 71 ? -8.600 6.324 -0.714 1.00 94.75 71 LYS A CA 1
ATOM 544 C C . LYS A 1 71 ? -8.132 6.121 0.726 1.00 94.75 71 LYS A C 1
ATOM 546 O O . LYS A 1 71 ? -8.712 6.714 1.631 1.00 94.75 71 LYS A O 1
ATOM 551 N N . ILE A 1 72 ? -7.076 5.329 0.940 1.00 94.00 72 ILE A N 1
ATOM 552 C CA . ILE A 1 72 ? -6.516 5.115 2.284 1.00 94.00 72 ILE A CA 1
ATOM 553 C C . ILE A 1 72 ? -5.959 6.420 2.860 1.00 94.00 72 ILE A C 1
ATOM 555 O O . ILE A 1 72 ? -6.246 6.751 4.009 1.00 94.00 72 ILE A O 1
ATOM 559 N N . GLU A 1 73 ? -5.188 7.170 2.071 1.00 95.25 73 GLU A N 1
ATOM 560 C CA . GLU A 1 73 ? -4.636 8.467 2.478 1.00 95.25 73 GLU A CA 1
ATOM 561 C C . GLU A 1 73 ? -5.746 9.441 2.893 1.00 95.25 73 GLU A C 1
ATOM 563 O O . GLU A 1 73 ? -5.725 9.952 4.013 1.00 95.25 73 GLU A O 1
ATOM 568 N N . ALA A 1 74 ? -6.762 9.624 2.044 1.00 92.31 74 ALA A N 1
ATOM 569 C CA . ALA A 1 74 ? -7.882 10.518 2.319 1.00 92.31 74 ALA A CA 1
ATOM 570 C C . ALA A 1 74 ? -8.703 10.076 3.539 1.00 92.31 74 ALA A C 1
ATOM 572 O O . ALA A 1 74 ? -9.166 10.925 4.305 1.00 92.31 74 ALA A O 1
ATOM 573 N N . ALA A 1 75 ? -8.880 8.766 3.744 1.00 90.75 75 ALA A N 1
ATOM 574 C CA . ALA A 1 75 ? -9.523 8.245 4.944 1.00 90.75 75 ALA A CA 1
ATOM 575 C C . ALA A 1 75 ? -8.718 8.629 6.196 1.00 90.75 75 ALA A C 1
ATOM 577 O O . ALA A 1 75 ? -9.281 9.168 7.144 1.00 90.75 75 ALA A O 1
ATOM 578 N N . CYS A 1 76 ? -7.395 8.437 6.175 1.00 89.62 76 CYS A N 1
ATOM 579 C CA . CYS A 1 76 ? -6.505 8.745 7.298 1.00 89.62 76 CYS A CA 1
ATOM 580 C C . CYS A 1 76 ? -6.428 10.245 7.632 1.00 89.62 76 CYS A C 1
ATOM 582 O O . CYS A 1 76 ? -6.376 10.608 8.810 1.00 89.62 76 CYS A O 1
ATOM 584 N N . GLU A 1 77 ? -6.439 11.114 6.618 1.00 87.12 77 GLU A N 1
ATOM 585 C CA . GLU A 1 77 ? -6.469 12.574 6.791 1.00 87.12 77 GLU A CA 1
ATOM 586 C C . GLU A 1 77 ? -7.793 13.054 7.408 1.00 87.12 77 GLU A C 1
ATOM 588 O O . GLU A 1 77 ? -7.808 13.961 8.243 1.00 87.12 77 GLU A O 1
ATOM 593 N N . ASN A 1 78 ? -8.907 12.409 7.054 1.00 82.00 78 ASN A N 1
ATOM 594 C CA . ASN A 1 78 ? -10.241 12.742 7.546 1.00 82.00 78 ASN A CA 1
ATOM 595 C C . ASN A 1 78 ? -10.603 11.906 8.782 1.00 82.00 78 ASN A C 1
ATOM 597 O O . ASN A 1 78 ? -11.459 11.024 8.745 1.00 82.00 78 ASN A O 1
ATOM 601 N N . SER A 1 79 ? -9.986 12.223 9.923 1.00 64.88 79 SER A N 1
ATOM 602 C CA . SER A 1 79 ? -10.068 11.422 11.160 1.00 64.88 79 SER A CA 1
ATOM 603 C C . SER A 1 79 ? -11.449 11.368 11.847 1.00 64.88 79 SER A C 1
ATOM 605 O O . SER A 1 79 ? -11.560 10.825 1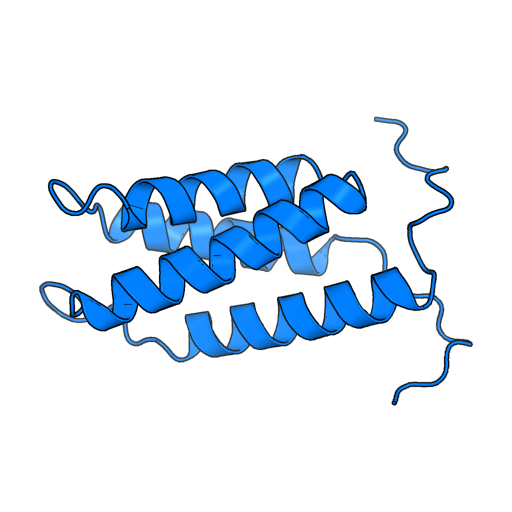2.943 1.00 64.88 79 SER A O 1
ATOM 607 N N . LEU A 1 80 ? -12.498 11.949 11.255 1.00 60.22 80 LEU A N 1
ATOM 608 C CA . LEU A 1 80 ? -13.806 12.125 11.897 1.00 60.22 80 LEU A CA 1
ATOM 609 C C . LEU A 1 80 ? -14.783 10.958 11.685 1.00 60.22 80 LEU A C 1
ATOM 611 O O . LEU A 1 80 ? -15.731 10.871 12.453 1.00 60.22 80 LEU A O 1
ATOM 615 N N . ASN A 1 81 ? -14.562 10.068 10.708 1.00 62.31 81 ASN A N 1
ATOM 616 C CA . ASN A 1 81 ? -15.409 8.888 10.445 1.00 62.31 81 ASN A CA 1
ATOM 617 C C . ASN A 1 81 ? -14.607 7.770 9.757 1.00 62.31 81 ASN A C 1
ATOM 619 O O . ASN A 1 81 ? -14.910 7.356 8.641 1.00 62.31 81 ASN A O 1
ATOM 623 N N . LEU A 1 82 ? -13.540 7.314 10.407 1.00 70.62 82 LEU A N 1
ATOM 624 C CA . LEU A 1 82 ? -12.708 6.230 9.891 1.00 70.62 82 LEU A CA 1
ATOM 625 C C . LEU A 1 82 ? -13.474 4.901 9.942 1.00 70.62 82 LEU A C 1
ATOM 627 O O . LEU A 1 82 ? -13.593 4.292 11.008 1.00 70.62 82 LEU A O 1
ATOM 631 N N . ASP A 1 83 ? -13.979 4.444 8.795 1.00 83.88 83 ASP A N 1
ATOM 632 C CA . ASP A 1 83 ? -14.508 3.089 8.658 1.00 83.88 83 ASP A CA 1
ATOM 633 C C . ASP A 1 83 ? -13.341 2.100 8.517 1.00 83.88 83 ASP A C 1
ATOM 635 O O . ASP A 1 83 ? -12.716 1.941 7.466 1.00 83.88 83 ASP A O 1
ATOM 639 N N . ILE A 1 84 ? -13.027 1.428 9.624 1.00 83.75 84 ILE A N 1
ATOM 640 C CA . ILE A 1 84 ? -11.960 0.423 9.684 1.00 83.75 84 ILE A CA 1
ATOM 641 C C . ILE A 1 84 ? -12.249 -0.749 8.735 1.00 83.75 84 ILE A C 1
ATOM 643 O O . ILE A 1 84 ? -11.303 -1.367 8.244 1.00 83.75 84 ILE A O 1
ATOM 647 N N . SER A 1 85 ? -13.520 -1.077 8.474 1.00 86.69 85 SER A N 1
ATOM 648 C CA . SER A 1 85 ? -13.883 -2.132 7.522 1.00 86.69 85 SER A CA 1
ATOM 649 C C . SER A 1 85 ? -13.500 -1.722 6.106 1.00 86.69 85 SER A C 1
ATOM 651 O O . SER A 1 85 ? -12.805 -2.472 5.424 1.00 86.69 85 SER A O 1
ATOM 653 N N . GLU A 1 86 ? -13.848 -0.498 5.704 1.00 88.06 86 GLU A N 1
ATOM 654 C CA . GLU A 1 86 ? -13.499 0.038 4.383 1.00 88.06 86 GLU A CA 1
ATOM 655 C C . GLU A 1 86 ? -11.977 0.111 4.184 1.00 88.06 86 GLU A C 1
ATOM 657 O O . GLU A 1 86 ? -11.459 -0.273 3.130 1.00 88.06 86 GLU A O 1
ATOM 662 N N . ILE A 1 87 ? -11.235 0.528 5.218 1.00 89.94 87 ILE A N 1
ATOM 663 C CA . ILE A 1 87 ? -9.765 0.528 5.201 1.00 89.94 87 ILE A CA 1
ATOM 664 C C . ILE A 1 87 ? -9.231 -0.890 4.992 1.00 89.94 87 ILE A C 1
ATOM 666 O O . ILE A 1 87 ? -8.392 -1.101 4.120 1.00 89.94 87 ILE A O 1
ATOM 670 N N . LYS A 1 88 ? -9.724 -1.881 5.743 1.00 90.31 88 LYS A N 1
ATOM 671 C CA . LYS A 1 88 ? -9.289 -3.282 5.609 1.00 90.31 88 LYS A CA 1
ATOM 672 C C . LYS A 1 88 ? -9.585 -3.856 4.226 1.00 90.31 88 LYS A C 1
ATOM 674 O O . LYS A 1 88 ? -8.730 -4.521 3.647 1.00 90.31 88 LYS A O 1
ATOM 679 N N . GLU A 1 89 ? -10.772 -3.601 3.689 1.00 92.62 89 GLU A N 1
ATOM 680 C CA . GLU A 1 89 ? -11.176 -4.062 2.356 1.00 92.62 89 GLU A CA 1
ATOM 681 C C . GLU A 1 89 ? -10.329 -3.424 1.252 1.00 92.62 89 GLU A C 1
ATOM 683 O O . GLU A 1 89 ? -9.910 -4.094 0.299 1.00 92.62 89 GLU A O 1
ATOM 688 N N . THR A 1 90 ? -10.028 -2.135 1.403 1.00 94.62 90 THR A N 1
ATOM 689 C CA . THR A 1 90 ? -9.164 -1.403 0.480 1.00 94.62 90 THR A CA 1
ATOM 690 C C . THR A 1 90 ? -7.728 -1.925 0.558 1.00 94.62 90 THR A C 1
ATOM 692 O O . THR A 1 90 ? -7.151 -2.229 -0.484 1.00 94.62 90 THR A O 1
ATOM 695 N N . LEU A 1 91 ? -7.178 -2.142 1.759 1.00 94.50 91 LEU A N 1
ATOM 696 C CA . LEU A 1 91 ? -5.856 -2.754 1.956 1.00 94.50 91 LEU A CA 1
ATOM 697 C C . LEU A 1 91 ? -5.769 -4.144 1.311 1.00 94.50 91 LEU A C 1
ATOM 699 O O . LEU A 1 91 ? -4.843 -4.403 0.549 1.00 94.50 91 LEU A O 1
ATOM 703 N N . ALA A 1 92 ? -6.771 -5.001 1.519 1.00 94.25 92 ALA A N 1
ATOM 704 C CA . ALA A 1 92 ? -6.819 -6.327 0.902 1.00 94.25 92 ALA A CA 1
ATOM 705 C C . ALA A 1 92 ? -6.896 -6.267 -0.636 1.00 94.25 92 ALA A C 1
ATOM 707 O O . ALA A 1 92 ? -6.395 -7.146 -1.338 1.00 94.25 92 ALA A O 1
ATOM 708 N N . SER A 1 93 ? -7.536 -5.234 -1.186 1.00 96.44 93 SER A N 1
ATOM 709 C CA . SER A 1 93 ? -7.583 -5.011 -2.634 1.00 96.44 93 SER A CA 1
ATOM 710 C C . SER A 1 93 ? -6.235 -4.541 -3.176 1.00 96.44 93 SER A C 1
ATOM 712 O O . SER A 1 93 ? -5.803 -5.029 -4.216 1.00 96.44 93 SER A O 1
ATOM 714 N N . ILE A 1 94 ? -5.533 -3.682 -2.434 1.00 96.94 94 ILE A N 1
ATOM 715 C CA . ILE A 1 94 ? -4.167 -3.260 -2.757 1.00 96.94 94 ILE A CA 1
ATOM 716 C C . ILE A 1 94 ? -3.196 -4.443 -2.691 1.00 96.94 94 ILE A C 1
ATOM 718 O O . ILE A 1 94 ? -2.381 -4.589 -3.596 1.00 96.94 94 ILE A O 1
ATOM 722 N N . ASP A 1 95 ? -3.302 -5.313 -1.682 1.00 95.31 95 ASP A N 1
ATOM 723 C CA . ASP A 1 95 ? -2.486 -6.529 -1.577 1.00 95.31 95 ASP A CA 1
ATOM 724 C C . ASP A 1 95 ? -2.650 -7.434 -2.806 1.00 95.31 95 ASP A C 1
ATOM 726 O O . ASP A 1 95 ? -1.659 -7.920 -3.348 1.00 95.31 95 ASP A O 1
ATOM 730 N N . ARG A 1 96 ? -3.890 -7.639 -3.273 1.00 95.56 96 ARG A N 1
ATOM 731 C CA . ARG A 1 96 ? -4.161 -8.415 -4.496 1.00 95.56 96 ARG A CA 1
ATOM 732 C C . ARG A 1 96 ? -3.570 -7.740 -5.726 1.00 95.56 96 ARG A C 1
ATOM 734 O O . ARG A 1 96 ? -2.836 -8.375 -6.473 1.00 95.56 96 ARG A O 1
ATOM 741 N N . LEU A 1 97 ? -3.817 -6.444 -5.895 1.00 95.62 97 LEU A N 1
ATOM 742 C CA . LEU A 1 97 ? -3.317 -5.700 -7.046 1.00 95.62 97 LEU A CA 1
ATOM 743 C C . LEU A 1 97 ? -1.783 -5.673 -7.091 1.00 95.62 97 LEU A C 1
ATOM 745 O O . LEU A 1 97 ? -1.193 -5.815 -8.157 1.00 95.62 97 LEU A O 1
ATOM 749 N N . ALA A 1 98 ? -1.121 -5.553 -5.939 1.00 93.94 98 ALA A N 1
ATOM 750 C CA . ALA A 1 98 ? 0.335 -5.581 -5.835 1.00 93.94 98 ALA A CA 1
ATOM 751 C C . ALA A 1 98 ? 0.951 -6.928 -6.252 1.00 93.94 98 ALA A C 1
ATOM 753 O O . ALA A 1 98 ? 2.123 -6.964 -6.614 1.00 93.94 98 ALA A O 1
ATOM 754 N N . GLN A 1 99 ? 0.187 -8.025 -6.232 1.00 93.06 99 GLN A N 1
ATOM 755 C CA . GLN A 1 99 ? 0.623 -9.321 -6.767 1.00 93.06 99 GLN A CA 1
ATOM 756 C C . GLN A 1 99 ? 0.477 -9.407 -8.294 1.00 93.06 99 GLN A C 1
ATOM 758 O O . GLN A 1 99 ? 1.100 -10.261 -8.920 1.00 93.06 99 GLN A O 1
ATOM 763 N N . GLU A 1 100 ? -0.335 -8.532 -8.890 1.00 92.81 100 GLU A N 1
ATOM 764 C CA . GLU A 1 100 ? -0.656 -8.522 -10.320 1.00 92.81 100 GLU A CA 1
ATOM 765 C C . GLU A 1 100 ? 0.157 -7.487 -11.114 1.00 92.81 100 GLU A C 1
ATOM 767 O O . GLU A 1 100 ? 0.212 -7.563 -12.345 1.00 92.81 100 GLU A O 1
ATOM 772 N N . ILE A 1 101 ? 0.808 -6.528 -10.442 1.00 91.50 101 ILE A N 1
ATOM 773 C CA . ILE A 1 101 ? 1.655 -5.550 -11.133 1.00 91.50 101 ILE A CA 1
ATOM 774 C C . ILE A 1 101 ? 2.846 -6.242 -11.820 1.00 91.50 101 ILE A C 1
ATOM 776 O O . ILE A 1 101 ? 3.358 -7.247 -11.319 1.00 91.50 101 ILE A O 1
ATOM 780 N N . PRO A 1 102 ? 3.328 -5.707 -12.958 1.00 91.12 102 PRO A N 1
ATOM 781 C CA . PRO A 1 102 ? 4.475 -6.277 -13.655 1.00 91.12 102 PRO A CA 1
ATOM 782 C C . PRO A 1 102 ? 5.689 -6.435 -12.736 1.00 91.12 102 PRO A C 1
ATOM 784 O O . PRO A 1 102 ? 6.021 -5.538 -11.969 1.00 91.12 102 PRO A O 1
ATOM 787 N N . ALA A 1 103 ? 6.396 -7.557 -12.839 1.00 88.75 103 ALA A N 1
ATOM 788 C CA . ALA A 1 103 ? 7.644 -7.721 -12.106 1.00 88.75 103 ALA A CA 1
ATOM 789 C C . ALA A 1 103 ? 8.730 -6.768 -12.655 1.00 88.75 103 ALA A C 1
ATOM 791 O O . ALA A 1 103 ? 8.781 -6.515 -13.868 1.00 88.75 103 ALA A O 1
ATOM 792 N N . PRO A 1 104 ? 9.639 -6.263 -11.802 1.00 88.69 104 PRO A N 1
ATOM 793 C CA . PRO A 1 104 ? 10.874 -5.640 -12.261 1.00 88.69 104 PRO A CA 1
ATOM 794 C C . PRO A 1 104 ? 11.687 -6.596 -13.144 1.00 8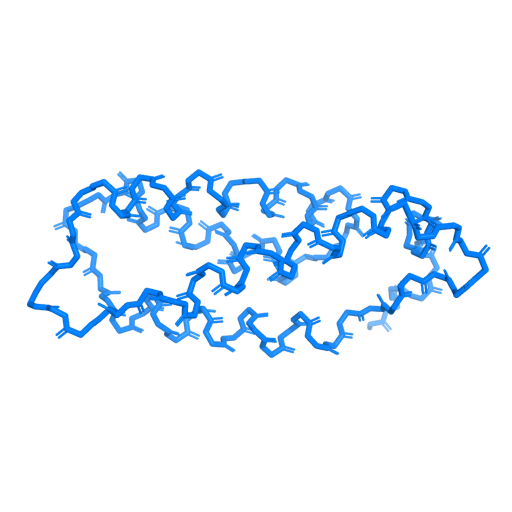8.69 104 PRO A C 1
ATOM 796 O O . PRO A 1 104 ? 11.569 -7.817 -13.019 1.00 88.69 104 PRO A O 1
ATOM 799 N N . ARG A 1 105 ? 12.534 -6.070 -14.039 1.00 84.06 105 ARG A N 1
ATOM 800 C CA . ARG A 1 105 ? 13.392 -6.947 -14.846 1.00 84.06 105 ARG A CA 1
ATOM 801 C C . ARG A 1 105 ? 14.395 -7.682 -13.949 1.00 84.06 105 ARG A C 1
ATOM 803 O O . ARG A 1 105 ? 15.015 -7.082 -13.074 1.00 84.06 105 ARG A O 1
ATOM 810 N N . ALA A 1 106 ? 14.554 -8.982 -14.193 1.00 74.44 106 ALA A N 1
ATOM 811 C CA . ALA A 1 106 ? 15.366 -9.880 -13.369 1.00 74.44 106 ALA A CA 1
ATOM 812 C C . ALA A 1 106 ? 16.886 -9.658 -13.496 1.00 74.44 106 ALA A C 1
ATOM 814 O O . ALA A 1 106 ? 17.647 -10.176 -12.687 1.00 74.44 106 ALA A O 1
ATOM 815 N N . ASP A 1 107 ? 17.334 -8.919 -14.511 1.00 76.31 107 ASP A N 1
ATOM 816 C CA . ASP A 1 107 ? 18.742 -8.587 -14.754 1.00 76.31 107 ASP A CA 1
ATOM 817 C C . ASP A 1 107 ? 19.217 -7.351 -13.973 1.00 76.31 107 ASP A C 1
ATOM 819 O O . ASP A 1 107 ? 20.381 -6.962 -14.078 1.00 76.31 107 ASP A O 1
ATOM 823 N N . LEU A 1 108 ? 18.333 -6.730 -13.189 1.00 68.50 108 LEU A N 1
ATOM 824 C CA . LEU A 1 108 ? 18.675 -5.573 -12.377 1.00 68.50 108 LEU A CA 1
ATOM 825 C C . LEU A 1 108 ? 19.359 -5.997 -11.070 1.00 68.50 108 LEU A C 1
ATOM 827 O O . LEU A 1 108 ? 18.868 -6.915 -10.399 1.00 68.50 108 LEU A O 1
ATOM 831 N N . PRO A 1 109 ? 20.456 -5.321 -10.676 1.00 61.62 109 PRO A N 1
ATOM 832 C CA . PRO A 1 109 ? 21.072 -5.544 -9.378 1.00 61.62 109 PRO A CA 1
ATOM 833 C C . PRO A 1 109 ? 20.031 -5.328 -8.276 1.00 61.62 109 PRO A C 1
ATOM 835 O O . PRO A 1 109 ? 19.316 -4.325 -8.261 1.00 61.62 109 PRO A O 1
ATOM 838 N N . GLN A 1 110 ? 19.912 -6.328 -7.407 1.00 56.47 110 GLN A N 1
ATOM 839 C CA . GLN A 1 110 ? 19.153 -6.230 -6.170 1.00 56.47 110 GLN A CA 1
ATOM 840 C C . GLN A 1 110 ? 20.126 -5.625 -5.159 1.00 56.47 110 GLN A C 1
ATOM 842 O O . GLN A 1 110 ? 21.054 -6.318 -4.740 1.00 56.47 110 GLN A O 1
ATOM 847 N N . ASP A 1 111 ? 19.995 -4.327 -4.891 1.00 56.72 111 ASP A N 1
ATOM 848 C CA . ASP A 1 111 ? 20.767 -3.667 -3.830 1.00 56.72 111 ASP A CA 1
ATOM 849 C C . ASP A 1 111 ? 20.435 -4.263 -2.451 1.00 56.72 111 ASP A C 1
ATOM 851 O O . ASP A 1 111 ? 19.237 -4.543 -2.194 1.00 56.72 111 ASP A O 1
#

Foldseek 3Di:
DPPPDQPLPQDPLNQVLLVLLVVLLVVVVVDPCVDPHDDLVVLVVLLVSLVVQLVSCVVSVVVVLNVLSVVSNVLSVPVPDNPSVSNVVSSVVNVVVSVVGDHHHPPDDDD